Protein AF-A0A662XVG0-F1 (afdb_monomer_lite)

pLDDT: mean 86.92, std 12.16, range [47.16, 98.06]

Radius of gyration: 20.41 Å; chains: 1; bounding box: 54×26×43 Å

Structure (mmCIF, N/CA/C/O backbone):
data_AF-A0A662XVG0-F1
#
_entry.id   AF-A0A662XVG0-F1
#
loop_
_atom_site.group_PDB
_atom_site.id
_atom_site.type_symbol
_atom_site.label_atom_id
_atom_site.label_alt_id
_atom_site.label_comp_id
_atom_site.label_asym_id
_atom_site.label_entity_id
_atom_site.label_seq_id
_atom_site.pdbx_PDB_ins_code
_atom_site.Cartn_x
_atom_site.Cartn_y
_atom_site.Cartn_z
_atom_site.occupancy
_atom_site.B_iso_or_equiv
_atom_site.auth_seq_id
_atom_site.au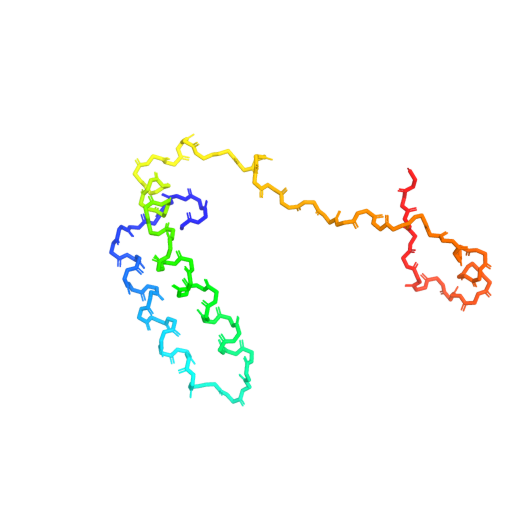th_comp_id
_atom_site.auth_asym_id
_atom_site.auth_atom_id
_atom_site.pdbx_PDB_model_num
ATOM 1 N N . MET A 1 1 ? -11.487 7.181 0.317 1.00 81.50 1 MET A N 1
ATOM 2 C CA . MET A 1 1 ? -11.376 5.804 0.900 1.00 81.50 1 MET A CA 1
ATOM 3 C C . MET A 1 1 ? -10.774 5.795 2.295 1.00 81.50 1 MET A C 1
ATOM 5 O O . MET A 1 1 ? -11.404 5.250 3.188 1.00 81.50 1 MET A O 1
ATOM 9 N N . GLU A 1 2 ? -9.580 6.352 2.519 1.00 85.88 2 GLU A N 1
ATOM 10 C CA . GLU A 1 2 ? -8.999 6.432 3.871 1.00 85.88 2 GLU A CA 1
ATOM 11 C C . GLU A 1 2 ? -9.885 7.252 4.825 1.00 85.88 2 GLU A C 1
ATOM 13 O O . GLU A 1 2 ? -10.123 6.838 5.942 1.00 85.88 2 GLU A O 1
ATOM 18 N N . THR A 1 3 ? -10.560 8.290 4.369 1.00 86.38 3 THR A N 1
ATOM 19 C CA . THR A 1 3 ? -11.546 9.046 5.162 1.00 86.38 3 THR A CA 1
ATOM 20 C C . THR A 1 3 ? -12.958 8.438 5.178 1.00 86.38 3 THR A C 1
ATOM 22 O O . THR A 1 3 ? -13.822 8.943 5.885 1.00 86.38 3 THR A O 1
ATOM 25 N N . GLY A 1 4 ? -13.211 7.350 4.434 1.00 90.12 4 GLY A N 1
ATOM 26 C CA . GLY A 1 4 ? -14.548 6.738 4.294 1.00 90.12 4 GLY A CA 1
ATOM 27 C C . GLY A 1 4 ? -15.535 7.517 3.408 1.00 90.12 4 GLY A C 1
ATOM 28 O O . GLY A 1 4 ? -16.696 7.157 3.314 1.00 90.12 4 GLY A O 1
ATOM 29 N N . ASP A 1 5 ? -15.072 8.558 2.724 1.00 92.50 5 ASP A N 1
ATOM 30 C CA . ASP A 1 5 ? -15.839 9.488 1.878 1.00 92.50 5 ASP A CA 1
ATOM 31 C C . ASP A 1 5 ? -16.004 9.062 0.408 1.00 92.50 5 ASP A C 1
ATOM 33 O O . ASP A 1 5 ? -16.440 9.859 -0.418 1.00 92.50 5 ASP A O 1
ATOM 37 N N . ALA A 1 6 ? -15.606 7.835 0.074 1.00 94.00 6 ALA A N 1
ATOM 38 C CA . ALA A 1 6 ? -15.617 7.327 -1.294 1.00 94.00 6 ALA A CA 1
ATOM 39 C C . ALA A 1 6 ? -16.988 6.762 -1.682 1.00 94.00 6 ALA A C 1
ATOM 41 O O . ALA A 1 6 ? -17.719 6.262 -0.832 1.00 94.00 6 ALA A O 1
ATOM 42 N N . GLU A 1 7 ? -17.298 6.745 -2.976 1.00 95.31 7 GLU A N 1
ATOM 43 C CA . GLU A 1 7 ? -18.474 6.036 -3.490 1.00 95.31 7 GLU A CA 1
ATOM 44 C C . GLU A 1 7 ? -18.139 4.564 -3.790 1.00 95.31 7 GLU A C 1
ATOM 46 O O . GLU A 1 7 ? -17.009 4.207 -4.131 1.00 95.31 7 GLU A O 1
ATOM 51 N N . LEU A 1 8 ? -19.127 3.665 -3.695 1.00 95.88 8 LEU A N 1
ATOM 52 C CA . LEU A 1 8 ? -18.911 2.227 -3.939 1.00 95.88 8 LEU A CA 1
ATOM 53 C C . LEU A 1 8 ? -18.411 1.929 -5.364 1.00 95.88 8 LEU A C 1
ATOM 55 O O . LEU A 1 8 ? -17.697 0.945 -5.586 1.00 95.88 8 LEU A O 1
ATOM 59 N N . GLU A 1 9 ? -18.769 2.785 -6.318 1.00 96.38 9 GLU A N 1
ATOM 60 C CA . GLU A 1 9 ? -18.368 2.721 -7.726 1.00 96.38 9 GLU A CA 1
ATOM 61 C C . GLU A 1 9 ? -16.890 3.090 -7.932 1.00 96.38 9 GLU A C 1
ATOM 63 O O . GLU A 1 9 ? -16.263 2.649 -8.897 1.00 96.38 9 GLU A O 1
ATOM 68 N N . GLU A 1 10 ? -16.275 3.798 -6.981 1.00 96.81 10 GLU A N 1
ATOM 69 C CA . GLU A 1 10 ? -14.851 4.133 -7.033 1.00 96.81 10 GLU A CA 1
ATOM 70 C C . GLU A 1 10 ? -13.954 2.920 -6.746 1.00 96.81 10 GLU A C 1
ATOM 72 O O . GLU A 1 10 ? -12.800 2.896 -7.169 1.00 96.81 10 GLU A O 1
ATOM 77 N N . ILE A 1 11 ? -14.463 1.869 -6.083 1.00 96.19 11 ILE A N 1
ATOM 78 C CA . ILE A 1 11 ? -13.703 0.625 -5.856 1.00 96.19 11 ILE A CA 1
ATOM 79 C C . ILE A 1 11 ? -13.305 -0.050 -7.183 1.00 96.19 11 ILE A C 1
ATOM 81 O O . ILE A 1 11 ? -12.111 -0.282 -7.388 1.00 96.19 11 ILE A O 1
ATOM 85 N N . PRO A 1 12 ? -14.243 -0.417 -8.083 1.00 96.44 12 PRO A N 1
ATOM 86 C CA . PRO A 1 12 ? -13.873 -0.992 -9.375 1.00 96.44 12 PRO A CA 1
ATOM 87 C C . PRO A 1 12 ? -13.120 0.004 -10.268 1.00 96.44 12 PRO A C 1
ATOM 89 O O . PRO A 1 12 ? -12.234 -0.421 -11.005 1.00 96.44 12 PRO A O 1
ATOM 92 N N . MET A 1 13 ? -13.398 1.308 -10.158 1.00 97.56 13 MET A N 1
ATOM 93 C CA . MET A 1 13 ? -12.652 2.347 -10.878 1.00 97.56 13 MET A CA 1
ATOM 94 C C . MET A 1 13 ? -11.167 2.362 -10.481 1.00 97.56 13 MET A C 1
ATOM 96 O O . MET A 1 13 ? -10.291 2.381 -11.341 1.00 97.56 13 MET A O 1
ATOM 100 N N . LEU A 1 14 ? -10.860 2.286 -9.182 1.00 96.69 14 LEU A N 1
ATOM 101 C CA . LEU A 1 14 ? -9.484 2.195 -8.685 1.00 96.69 14 LEU A CA 1
ATOM 102 C C . LEU A 1 14 ? -8.789 0.904 -9.121 1.00 96.69 14 LEU A C 1
ATOM 104 O O . LEU A 1 14 ? -7.596 0.925 -9.435 1.00 96.69 14 LEU A O 1
ATOM 108 N N . GLU A 1 15 ? -9.515 -0.216 -9.164 1.00 96.88 15 GLU A N 1
ATOM 109 C CA . GLU A 1 15 ? -8.971 -1.463 -9.705 1.00 96.88 15 GLU A CA 1
ATOM 110 C C . GLU A 1 15 ? -8.604 -1.302 -11.188 1.00 96.88 15 GLU A C 1
ATOM 112 O O . GLU A 1 15 ? -7.504 -1.683 -11.588 1.00 96.88 15 GLU A O 1
ATOM 117 N N . GLU A 1 16 ? -9.468 -0.679 -11.990 1.00 97.94 16 GLU A N 1
ATOM 118 C CA . GLU A 1 16 ? -9.196 -0.399 -13.402 1.00 97.94 16 GLU A CA 1
ATOM 119 C C . GLU A 1 16 ? -7.975 0.512 -13.583 1.00 97.94 16 GLU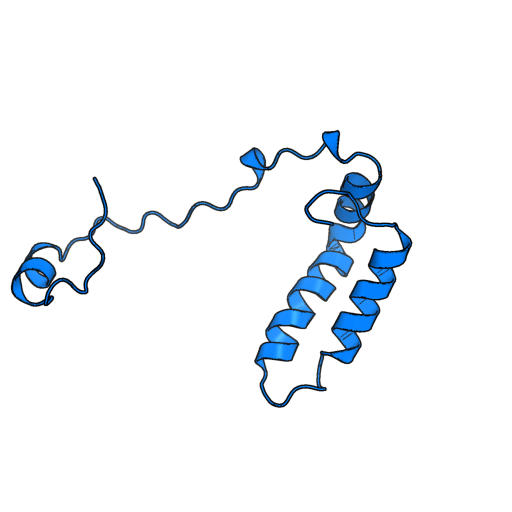 A C 1
ATOM 121 O O . GLU A 1 16 ? -7.050 0.154 -14.314 1.00 97.94 16 GLU A O 1
ATOM 126 N N . ILE A 1 17 ? -7.917 1.638 -12.864 1.00 97.81 17 ILE A N 1
ATOM 127 C CA . ILE A 1 17 ? -6.783 2.575 -12.913 1.00 97.81 17 ILE A CA 1
ATOM 128 C C . ILE A 1 17 ? -5.476 1.857 -12.557 1.00 97.81 17 ILE A C 1
ATOM 130 O O . ILE A 1 17 ? -4.465 2.028 -13.236 1.00 97.81 17 ILE A O 1
ATOM 134 N N . SER A 1 18 ? -5.483 1.001 -11.530 1.00 97.69 18 SER A N 1
ATOM 135 C CA . SER A 1 18 ? -4.282 0.255 -11.144 1.00 97.69 18 SER A CA 1
ATOM 136 C C . SER A 1 18 ? -3.775 -0.673 -12.258 1.00 97.69 18 SER A C 1
ATOM 138 O O . SER A 1 18 ? -2.567 -0.821 -12.423 1.00 97.69 18 SER A O 1
ATOM 140 N N . ARG A 1 19 ? -4.670 -1.254 -13.069 1.00 97.31 19 ARG A N 1
ATOM 141 C CA . ARG A 1 19 ? -4.308 -2.087 -14.231 1.00 97.31 19 ARG A CA 1
ATOM 142 C C . ARG A 1 19 ? -3.819 -1.267 -15.419 1.00 97.31 19 ARG A C 1
ATOM 144 O O . ARG A 1 19 ? -3.010 -1.758 -16.196 1.00 97.31 19 ARG A O 1
ATOM 151 N N . GLN A 1 20 ? -4.304 -0.037 -15.567 1.00 97.94 20 GLN A N 1
ATOM 152 C CA . GLN A 1 20 ? -3.799 0.890 -16.580 1.00 97.94 20 GLN A CA 1
ATOM 153 C C . GLN A 1 20 ? -2.382 1.371 -16.255 1.00 97.94 20 GLN A C 1
ATOM 155 O O . GLN A 1 20 ? -1.625 1.669 -17.169 1.00 97.94 20 GLN A O 1
ATOM 160 N N . ILE A 1 21 ? -2.012 1.444 -14.973 1.00 97.75 21 ILE A N 1
ATOM 161 C CA . ILE A 1 21 ? -0.645 1.779 -14.546 1.00 97.75 21 ILE A CA 1
ATOM 162 C C . ILE A 1 21 ? 0.293 0.581 -14.742 1.00 97.75 21 ILE A C 1
ATOM 164 O O . ILE A 1 21 ? 1.399 0.745 -15.258 1.00 97.75 21 ILE A O 1
ATOM 168 N N . GLU A 1 22 ? -0.152 -0.612 -14.342 1.00 97.12 22 GLU A N 1
ATOM 169 C CA . GLU A 1 22 ? 0.619 -1.853 -14.451 1.00 97.12 22 GLU A CA 1
ATOM 170 C C . GLU A 1 22 ? 1.107 -2.089 -15.890 1.00 97.12 22 GLU A C 1
ATOM 172 O O . GLU A 1 22 ? 0.320 -2.110 -16.836 1.00 97.12 22 GLU A O 1
ATOM 177 N N . GLY A 1 23 ? 2.419 -2.248 -16.070 1.00 95.81 23 GLY A N 1
ATOM 178 C CA . GLY A 1 23 ? 3.051 -2.503 -17.367 1.00 95.81 23 GLY A CA 1
ATOM 179 C C . GLY A 1 23 ? 3.091 -1.312 -18.333 1.00 95.81 23 GLY A C 1
ATOM 180 O O . GLY A 1 23 ? 3.622 -1.454 -19.435 1.00 95.81 23 GLY A O 1
ATOM 181 N N . HIS A 1 24 ? 2.584 -0.138 -17.940 1.00 97.25 24 HIS A N 1
ATOM 182 C CA . HIS A 1 24 ? 2.522 1.065 -18.785 1.00 97.25 24 HIS A CA 1
ATOM 183 C C . HIS A 1 24 ? 3.430 2.202 -18.289 1.00 97.25 24 HIS A C 1
ATOM 185 O O . HIS A 1 24 ? 3.330 3.343 -18.745 1.00 97.25 24 HIS A O 1
ATOM 191 N N . THR A 1 25 ? 4.356 1.904 -17.376 1.00 97.00 25 THR A N 1
ATOM 192 C CA . THR A 1 25 ? 5.356 2.854 -16.872 1.00 97.00 25 THR A CA 1
ATOM 193 C C . THR A 1 25 ? 6.780 2.432 -17.228 1.00 97.00 25 THR A C 1
ATOM 195 O O . THR A 1 25 ? 7.084 1.247 -17.296 1.00 97.00 25 THR A O 1
ATOM 198 N N . ILE A 1 26 ? 7.684 3.404 -17.399 1.00 97.62 26 ILE A N 1
ATOM 199 C CA . ILE A 1 26 ? 9.098 3.161 -17.761 1.00 97.62 26 ILE A CA 1
ATOM 200 C C . ILE A 1 26 ? 9.859 2.388 -16.670 1.00 97.62 26 ILE A C 1
ATOM 202 O O . ILE A 1 26 ? 10.771 1.621 -16.969 1.00 97.62 26 ILE A O 1
ATOM 206 N N . CYS A 1 27 ? 9.518 2.616 -15.401 1.00 97.44 27 CYS A N 1
ATOM 207 C CA . CYS A 1 27 ? 10.187 2.022 -14.247 1.00 97.44 27 CYS A CA 1
ATOM 208 C C . CYS A 1 27 ? 9.225 1.106 -13.487 1.00 97.44 27 CYS A C 1
ATOM 210 O O . CYS A 1 27 ? 8.053 1.441 -13.335 1.00 97.44 27 CYS A O 1
ATOM 212 N N . ALA A 1 28 ? 9.752 0.025 -12.907 1.00 97.06 28 ALA A N 1
ATOM 213 C CA . ALA A 1 28 ? 9.007 -0.939 -12.090 1.00 97.06 28 ALA A CA 1
ATOM 214 C C . ALA A 1 28 ? 8.350 -0.338 -10.828 1.00 97.06 28 ALA A C 1
ATOM 216 O O . ALA A 1 28 ? 7.597 -1.016 -10.135 1.00 97.06 28 ALA A O 1
ATOM 217 N N . LEU A 1 29 ? 8.614 0.935 -10.514 1.00 97.62 29 LEU A N 1
ATOM 218 C CA . LEU A 1 29 ? 7.916 1.650 -9.448 1.00 97.62 29 LEU A CA 1
ATOM 219 C C . LEU A 1 29 ? 6.405 1.750 -9.710 1.00 97.62 29 LEU A C 1
ATOM 221 O O . LEU A 1 29 ? 5.637 1.701 -8.753 1.00 97.62 29 LEU A O 1
ATOM 225 N N . GLY A 1 30 ? 5.973 1.855 -10.974 1.00 97.25 30 GLY A N 1
ATOM 226 C CA . GLY A 1 30 ? 4.545 1.873 -11.311 1.00 97.25 30 GLY A CA 1
ATOM 227 C C . GLY A 1 30 ? 3.851 0.571 -10.920 1.00 97.25 30 GLY A C 1
ATOM 228 O O . GLY A 1 30 ? 2.851 0.598 -10.206 1.00 97.25 30 GLY A O 1
ATOM 229 N N . ASP A 1 31 ? 4.449 -0.567 -11.273 1.00 97.44 31 ASP A N 1
ATOM 230 C CA . ASP A 1 31 ? 3.953 -1.893 -10.886 1.00 97.44 31 ASP A CA 1
ATOM 231 C C . ASP A 1 31 ? 3.986 -2.079 -9.361 1.00 97.44 31 ASP A C 1
ATOM 233 O O . ASP A 1 31 ? 3.016 -2.539 -8.755 1.00 97.44 31 ASP A O 1
ATOM 237 N N . ALA A 1 32 ? 5.073 -1.635 -8.716 1.00 97.50 32 ALA A N 1
ATOM 238 C CA . ALA A 1 32 ? 5.217 -1.678 -7.263 1.00 97.50 32 ALA A CA 1
ATOM 239 C C . ALA A 1 32 ? 4.157 -0.839 -6.527 1.00 97.50 32 ALA A C 1
ATOM 241 O O . ALA A 1 32 ? 3.816 -1.172 -5.394 1.00 97.50 32 ALA A O 1
ATOM 242 N N . ALA A 1 33 ? 3.628 0.221 -7.148 1.00 96.94 33 ALA A N 1
ATOM 243 C CA . ALA A 1 33 ? 2.529 1.022 -6.611 1.00 96.94 33 ALA A CA 1
ATOM 244 C C . ALA A 1 33 ? 1.144 0.425 -6.933 1.00 96.94 33 ALA A C 1
ATOM 246 O O . ALA A 1 33 ? 0.245 0.472 -6.093 1.00 96.94 33 ALA A O 1
ATOM 247 N N . ALA A 1 34 ? 0.970 -0.165 -8.119 1.00 97.88 34 ALA A N 1
ATOM 248 C CA . ALA A 1 34 ? -0.297 -0.739 -8.570 1.00 97.88 34 ALA A CA 1
ATOM 249 C C . ALA A 1 34 ? -0.656 -2.044 -7.842 1.00 97.88 34 ALA A C 1
ATOM 251 O O . ALA A 1 34 ? -1.789 -2.219 -7.382 1.00 97.88 34 ALA A O 1
ATOM 252 N N . TRP A 1 35 ? 0.302 -2.963 -7.692 1.00 98.06 35 TRP A N 1
ATOM 253 C CA . TRP A 1 35 ? 0.041 -4.287 -7.123 1.00 98.06 35 TRP A CA 1
ATOM 254 C C . TRP A 1 35 ? -0.462 -4.275 -5.670 1.00 98.06 35 TRP A C 1
ATOM 256 O O . TRP A 1 35 ? -1.367 -5.060 -5.369 1.00 98.06 35 TRP A O 1
ATOM 266 N N . PRO A 1 36 ? 0.029 -3.414 -4.755 1.00 97.62 36 PRO A N 1
ATOM 267 C CA . PRO A 1 36 ? -0.541 -3.297 -3.414 1.00 97.62 36 PRO A CA 1
ATOM 268 C C . PRO A 1 36 ? -2.025 -2.921 -3.422 1.00 97.62 36 PRO A C 1
ATOM 270 O O . PRO A 1 36 ? -2.799 -3.507 -2.666 1.00 97.62 36 PRO A O 1
ATOM 273 N N . VAL A 1 37 ? -2.442 -2.006 -4.303 1.00 96.88 37 VAL A N 1
ATOM 274 C CA . VAL A 1 37 ? -3.847 -1.583 -4.430 1.00 96.88 37 VAL A CA 1
ATOM 275 C C . VAL A 1 37 ? -4.707 -2.726 -4.970 1.00 96.88 37 VAL A C 1
ATOM 277 O O . VAL A 1 37 ? -5.744 -3.045 -4.387 1.00 96.88 37 VAL A O 1
ATOM 280 N N . GLN A 1 38 ? -4.244 -3.422 -6.013 1.00 97.75 38 GLN A N 1
ATOM 281 C CA . GLN A 1 38 ? -4.923 -4.616 -6.530 1.00 97.75 38 GLN A CA 1
ATOM 282 C C . GLN A 1 38 ? -5.050 -5.711 -5.458 1.00 97.75 38 GLN A C 1
ATOM 284 O O . GLN A 1 38 ? -6.101 -6.336 -5.308 1.00 97.75 38 GLN A O 1
ATOM 289 N N . GLY A 1 39 ? -3.990 -5.943 -4.678 1.00 97.56 39 GLY A N 1
ATOM 290 C CA . GLY A 1 39 ? -3.980 -6.899 -3.571 1.00 97.56 39 GLY A CA 1
ATOM 291 C C . GLY A 1 39 ? -4.959 -6.523 -2.456 1.00 97.56 39 GLY A C 1
ATOM 292 O O . GLY A 1 39 ? -5.700 -7.392 -1.979 1.00 97.56 39 GLY A O 1
ATOM 293 N N . LEU A 1 40 ? -4.994 -5.236 -2.091 1.00 96.56 40 LEU A N 1
ATOM 294 C CA . LEU A 1 40 ? -5.921 -4.663 -1.118 1.00 96.56 40 LEU A CA 1
ATOM 295 C C . LEU A 1 40 ? -7.368 -4.895 -1.554 1.00 96.56 40 LEU A C 1
ATOM 297 O O . LEU A 1 40 ? -8.136 -5.494 -0.806 1.00 96.56 40 LEU A O 1
ATOM 301 N N . ILE A 1 41 ? -7.721 -4.506 -2.780 1.00 97.00 41 ILE A N 1
ATOM 302 C CA . ILE A 1 41 ? -9.076 -4.686 -3.316 1.00 97.00 41 ILE A CA 1
ATOM 303 C C . ILE A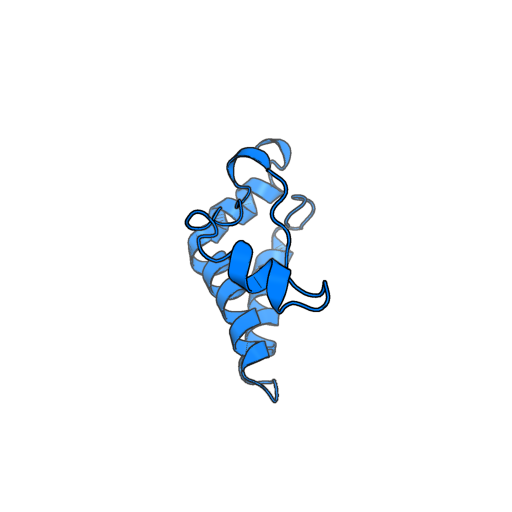 1 41 ? -9.420 -6.178 -3.386 1.00 97.00 41 ILE A C 1
ATOM 305 O O . ILE A 1 41 ? -10.475 -6.588 -2.907 1.00 97.00 41 ILE A O 1
ATOM 309 N N . ARG A 1 42 ? -8.513 -7.032 -3.878 1.00 97.19 42 ARG A N 1
ATOM 310 C CA . ARG A 1 42 ? -8.767 -8.475 -4.025 1.00 97.19 42 ARG A CA 1
ATOM 311 C C . ARG A 1 42 ? -9.077 -9.182 -2.706 1.00 97.19 42 ARG A C 1
ATOM 313 O O . ARG A 1 42 ? -9.860 -10.130 -2.697 1.00 97.19 42 ARG A O 1
ATOM 320 N N . LYS A 1 43 ? -8.415 -8.808 -1.608 1.00 97.50 43 LYS A N 1
ATOM 321 C CA . LYS A 1 43 ? -8.538 -9.515 -0.318 1.00 97.50 43 LYS A CA 1
ATOM 322 C C . LYS A 1 43 ? -9.418 -8.794 0.693 1.00 97.50 43 LYS A C 1
ATOM 324 O O . LYS A 1 43 ? -10.126 -9.450 1.452 1.00 97.50 43 LYS A O 1
ATOM 329 N N . PHE A 1 44 ? -9.416 -7.471 0.673 1.00 96.00 44 PHE A N 1
ATOM 330 C CA . PHE A 1 44 ? -10.029 -6.635 1.699 1.00 96.00 44 PHE A CA 1
ATOM 331 C C . PHE A 1 44 ? -11.158 -5.757 1.158 1.00 96.00 44 PHE A C 1
ATOM 333 O O . PHE A 1 44 ? -11.552 -4.810 1.830 1.00 96.00 44 PHE A O 1
ATOM 340 N N . ARG A 1 45 ? -11.749 -6.090 -0.002 1.00 96.44 45 ARG A N 1
ATOM 341 C CA . ARG A 1 45 ? -12.918 -5.370 -0.544 1.00 96.44 45 ARG A CA 1
ATOM 342 C C . ARG A 1 45 ? -14.001 -5.115 0.503 1.00 96.44 45 ARG A C 1
ATOM 344 O O . ARG A 1 45 ? -14.509 -4.009 0.591 1.00 96.44 45 ARG A O 1
ATOM 351 N N . HIS A 1 46 ? -14.318 -6.124 1.311 1.00 95.12 46 HIS A N 1
ATOM 352 C CA . HIS A 1 46 ? -15.319 -6.017 2.373 1.00 95.12 46 HIS A CA 1
ATOM 353 C C . HIS A 1 46 ? -14.989 -4.914 3.392 1.00 95.12 46 HIS A C 1
ATOM 355 O O . HIS A 1 46 ? -15.890 -4.202 3.806 1.00 95.12 46 HIS A O 1
ATOM 361 N N . LYS A 1 47 ? -13.708 -4.712 3.731 1.00 94.12 47 LYS A N 1
ATOM 362 C CA . LYS A 1 47 ? -13.271 -3.615 4.608 1.00 94.12 47 LYS A CA 1
ATOM 363 C C . LYS A 1 47 ? -13.367 -2.248 3.944 1.00 94.12 47 LYS A C 1
ATOM 365 O O . LYS A 1 47 ? -13.655 -1.275 4.627 1.00 94.12 47 LYS A O 1
ATOM 370 N N . LEU A 1 48 ? -13.143 -2.168 2.632 1.00 94.44 48 LEU A N 1
ATOM 371 C CA . LEU A 1 48 ? -13.345 -0.925 1.881 1.00 94.44 48 LEU A CA 1
ATOM 372 C C . LEU A 1 48 ? -14.826 -0.528 1.868 1.00 94.44 48 LEU A C 1
ATOM 374 O O . LEU A 1 48 ? -15.136 0.633 2.099 1.00 94.44 48 LEU A O 1
ATOM 378 N N . VAL A 1 49 ? -15.722 -1.498 1.654 1.00 95.62 49 VAL A N 1
ATOM 379 C CA . VAL A 1 49 ? -17.179 -1.290 1.695 1.00 95.62 49 VAL A CA 1
ATOM 380 C C . VAL A 1 49 ? -17.638 -0.886 3.095 1.00 95.62 49 VAL A C 1
ATOM 382 O O . VAL A 1 49 ? -18.280 0.145 3.235 1.00 95.62 49 VAL A O 1
ATOM 385 N N . GLU A 1 50 ? -17.235 -1.627 4.132 1.00 94.38 50 GLU A N 1
ATOM 386 C CA . GLU A 1 50 ? -17.546 -1.318 5.540 1.00 94.38 50 GLU A CA 1
ATOM 387 C C . GLU A 1 50 ? -17.144 0.114 5.907 1.00 94.38 50 GLU A C 1
ATOM 389 O O . GLU A 1 50 ? -17.904 0.830 6.547 1.00 94.38 50 GLU A O 1
ATOM 394 N N . ARG A 1 51 ? -15.976 0.565 5.437 1.00 93.06 51 ARG A N 1
ATOM 395 C CA . ARG A 1 51 ? -15.481 1.918 5.702 1.00 93.06 51 ARG A CA 1
ATOM 396 C C . ARG A 1 51 ? -16.256 3.017 4.972 1.00 93.06 51 ARG A C 1
ATOM 398 O O . ARG A 1 51 ? -16.285 4.140 5.460 1.00 93.06 51 ARG A O 1
ATOM 405 N N . ILE A 1 52 ? -16.819 2.713 3.805 1.00 94.75 52 ILE A N 1
ATOM 406 C CA . ILE A 1 52 ? -17.657 3.639 3.030 1.00 94.75 52 ILE A CA 1
ATOM 407 C C . ILE A 1 52 ? -19.064 3.721 3.636 1.00 94.75 52 ILE A C 1
ATOM 409 O O . ILE A 1 52 ? -19.617 4.805 3.779 1.00 94.75 52 ILE A O 1
ATOM 413 N N . GLU A 1 53 ? -19.644 2.578 4.004 1.00 94.75 53 GLU A N 1
ATOM 414 C CA . GLU A 1 53 ? -21.009 2.502 4.537 1.00 94.75 53 GLU A CA 1
ATOM 415 C C . GLU A 1 53 ? -21.100 2.967 5.996 1.00 94.75 53 GLU A C 1
ATOM 417 O O . GLU A 1 53 ? -22.077 3.610 6.379 1.00 94.75 53 GLU A O 1
ATOM 422 N N . ASP A 1 54 ? -20.079 2.674 6.804 1.00 93.38 54 ASP A N 1
ATOM 423 C CA . ASP A 1 54 ? -19.974 3.113 8.193 1.00 93.38 54 ASP A CA 1
ATOM 424 C C . ASP A 1 54 ? -18.572 3.677 8.491 1.00 93.38 54 ASP A C 1
ATOM 426 O O . ASP A 1 54 ? -17.729 3.004 9.099 1.00 93.38 54 ASP A O 1
ATOM 430 N N . PRO A 1 55 ? -18.306 4.944 8.124 1.00 87.81 55 PRO A N 1
ATOM 431 C CA . PRO A 1 55 ? -17.031 5.599 8.416 1.00 87.81 55 PRO A CA 1
ATOM 432 C C . PRO A 1 55 ? -16.719 5.678 9.917 1.00 87.81 55 PRO A C 1
ATOM 434 O O . PRO A 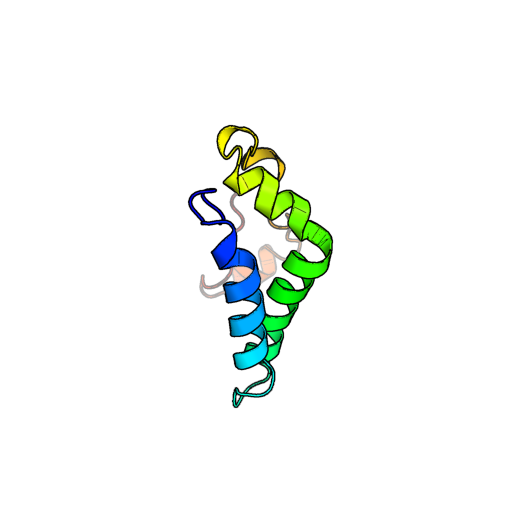1 55 ? -15.552 5.733 10.303 1.00 87.81 55 PRO A O 1
ATOM 437 N N . SER A 1 56 ? -17.749 5.670 10.774 1.00 87.31 56 SER A N 1
ATOM 438 C CA . SER A 1 56 ? -17.598 5.786 12.229 1.00 87.31 56 SER A CA 1
ATOM 439 C C . SER A 1 56 ? -17.043 4.519 12.884 1.00 87.31 56 SER A C 1
ATOM 441 O O . SER A 1 56 ? -16.476 4.583 13.976 1.00 87.31 56 SER A O 1
ATOM 443 N N . SER A 1 57 ? -17.172 3.374 12.207 1.00 86.81 57 SER A N 1
ATOM 444 C CA . SER A 1 57 ? -16.667 2.081 12.675 1.00 86.81 57 SER A CA 1
ATOM 445 C C . SER A 1 57 ? -15.140 2.005 12.726 1.00 86.81 57 SER A C 1
ATOM 447 O O . SER A 1 57 ? -14.584 1.214 13.495 1.00 86.81 57 SER A O 1
ATOM 449 N N . PHE A 1 58 ? -14.439 2.814 11.927 1.00 86.88 58 PHE A N 1
ATOM 450 C CA . PHE A 1 58 ? -12.990 2.741 11.836 1.00 86.88 58 PHE A CA 1
ATOM 451 C C . PHE A 1 58 ? -12.279 3.585 12.894 1.00 86.88 58 PHE A C 1
ATOM 453 O O . PHE A 1 58 ? -12.488 4.791 13.004 1.00 86.88 58 PHE A O 1
ATOM 460 N N . LYS A 1 59 ? -11.332 2.950 13.585 1.00 86.44 59 LYS A N 1
ATOM 461 C CA . LYS A 1 59 ? -10.459 3.567 14.584 1.00 86.44 59 LYS A CA 1
ATOM 462 C C . LYS A 1 59 ? -9.014 3.599 14.080 1.00 86.44 59 LYS A C 1
ATOM 464 O O . LYS A 1 59 ? -8.375 2.546 14.018 1.00 86.44 59 LYS A O 1
ATOM 469 N N . PRO A 1 60 ? -8.486 4.768 13.675 1.00 83.19 60 PRO A N 1
ATOM 470 C CA . PRO A 1 60 ? -7.117 4.895 13.171 1.00 83.19 60 PRO A CA 1
ATOM 471 C C . PRO A 1 60 ? -6.047 4.401 14.149 1.00 83.19 60 PRO A C 1
ATOM 473 O O . PRO A 1 60 ? -5.040 3.828 13.732 1.00 83.19 60 PRO A O 1
ATOM 476 N N . GLU A 1 61 ? -6.276 4.590 15.446 1.00 84.00 61 GLU A N 1
ATOM 477 C CA . GLU A 1 61 ? -5.366 4.210 16.523 1.00 84.00 61 GLU A CA 1
ATOM 478 C C . GLU A 1 61 ? -5.071 2.705 16.574 1.00 84.00 61 GLU A C 1
ATOM 480 O O . GLU A 1 61 ? -3.939 2.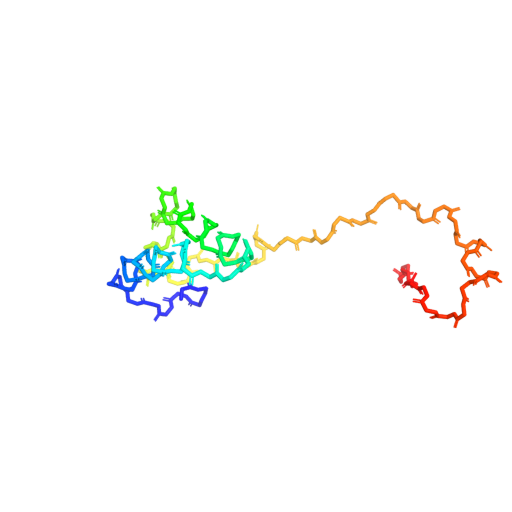320 16.863 1.00 84.00 61 GLU A O 1
ATOM 485 N N . ASP A 1 62 ? -6.039 1.859 16.217 1.00 83.50 62 ASP A N 1
ATOM 486 C CA . ASP A 1 62 ? -5.907 0.398 16.277 1.00 83.50 62 ASP A CA 1
ATOM 487 C C . ASP A 1 62 ? -5.031 -0.158 15.137 1.00 83.50 62 ASP A C 1
ATOM 489 O O . ASP A 1 62 ? -4.558 -1.297 15.188 1.00 83.50 62 ASP A O 1
ATOM 493 N N . HIS A 1 63 ? -4.804 0.643 14.092 1.00 77.94 63 HIS A N 1
ATOM 494 C CA . HIS A 1 63 ? -4.149 0.226 12.851 1.00 77.94 63 HIS A CA 1
ATOM 495 C C . HIS A 1 63 ? -2.907 1.052 12.498 1.00 77.94 63 HIS A C 1
ATOM 497 O O . HIS A 1 63 ? -2.298 0.835 11.446 1.00 77.94 63 HIS A O 1
ATOM 503 N N . ALA A 1 64 ? -2.502 1.976 13.370 1.00 78.00 64 ALA A N 1
ATOM 504 C CA . ALA A 1 64 ? -1.301 2.771 13.183 1.00 78.00 64 ALA A CA 1
ATOM 505 C C . ALA A 1 64 ? -0.047 1.881 13.243 1.00 78.00 64 ALA A C 1
ATOM 507 O O . ALA A 1 64 ? 0.284 1.300 14.278 1.00 78.00 64 ALA A O 1
ATOM 508 N N . GLN A 1 65 ? 0.686 1.789 12.130 1.00 77.44 65 GLN A N 1
ATOM 509 C CA . GLN A 1 65 ? 2.011 1.176 12.139 1.00 77.44 65 GLN A CA 1
ATOM 510 C C . GLN A 1 65 ? 2.993 2.111 12.84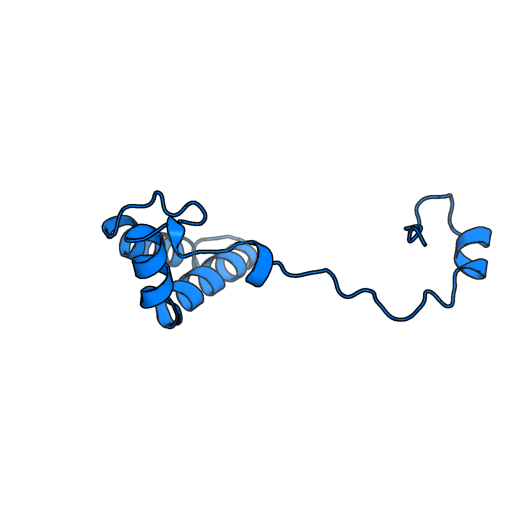2 1.00 77.44 65 GLN A C 1
ATOM 512 O O . GLN A 1 65 ? 3.263 3.217 12.377 1.00 77.44 65 GLN A O 1
ATOM 517 N N . THR A 1 66 ? 3.560 1.654 13.954 1.00 77.56 66 THR A N 1
ATOM 518 C CA . THR A 1 66 ? 4.715 2.308 14.563 1.00 77.56 66 THR A CA 1
ATOM 519 C C . THR A 1 66 ? 5.986 1.813 13.884 1.00 77.56 66 THR A C 1
ATOM 521 O O . THR A 1 66 ? 6.114 0.636 13.535 1.00 77.56 66 THR A O 1
ATOM 524 N N . ALA A 1 67 ? 6.938 2.721 13.662 1.00 76.94 67 ALA A N 1
ATOM 525 C CA . ALA A 1 67 ? 8.252 2.320 13.189 1.00 76.94 67 ALA A CA 1
ATOM 526 C C . ALA A 1 67 ? 8.863 1.333 14.191 1.00 76.94 67 ALA A C 1
ATOM 528 O O . ALA A 1 67 ? 8.747 1.512 15.406 1.00 76.94 67 ALA A O 1
ATOM 529 N N . TRP A 1 68 ? 9.530 0.295 13.685 1.00 76.12 68 TRP A N 1
ATOM 530 C CA . TRP A 1 68 ? 10.309 -0.581 14.549 1.00 76.12 68 TRP A CA 1
ATOM 531 C C . TRP A 1 68 ? 11.322 0.267 15.325 1.00 76.12 68 TRP A C 1
ATOM 533 O O . TRP A 1 68 ? 12.144 0.951 14.719 1.00 76.12 68 TRP A O 1
ATOM 543 N N . ALA A 1 69 ? 11.280 0.204 16.659 1.00 69.50 69 ALA A N 1
ATOM 544 C CA . ALA A 1 69 ? 12.152 0.989 17.538 1.00 69.50 69 ALA A CA 1
ATOM 545 C C . ALA A 1 69 ? 13.651 0.636 17.409 1.00 69.50 69 ALA A C 1
ATOM 547 O O . ALA A 1 69 ? 14.495 1.265 18.046 1.00 69.50 69 ALA A O 1
ATOM 548 N N . GLY A 1 70 ? 13.992 -0.362 16.587 1.00 67.81 70 GLY A N 1
ATOM 549 C CA . GLY A 1 70 ? 15.353 -0.843 16.414 1.00 67.81 70 GLY A CA 1
ATOM 550 C C . GLY A 1 70 ? 15.845 -1.668 17.604 1.00 67.81 70 GLY A C 1
ATOM 551 O O . GLY A 1 70 ? 15.201 -1.780 18.647 1.00 67.81 70 GLY A O 1
ATOM 552 N N . ALA A 1 71 ? 17.027 -2.261 17.450 1.00 69.19 71 ALA A N 1
ATOM 553 C CA . ALA A 1 71 ? 17.850 -2.593 18.608 1.00 69.19 71 ALA A CA 1
ATOM 554 C C . ALA A 1 71 ? 18.435 -1.286 19.185 1.00 69.19 71 ALA A C 1
ATOM 556 O O . ALA A 1 71 ? 18.632 -0.342 18.415 1.00 69.19 71 ALA A O 1
ATOM 557 N N . PRO A 1 72 ? 18.771 -1.220 20.491 1.00 69.69 72 PRO A N 1
ATOM 558 C CA . PRO A 1 72 ? 19.437 -0.052 21.065 1.00 69.69 72 PRO A CA 1
ATOM 559 C C . PRO A 1 72 ? 20.631 0.359 20.201 1.00 69.69 72 PRO A C 1
ATOM 561 O O . PRO A 1 72 ? 21.402 -0.508 19.783 1.00 69.69 72 PRO A O 1
ATOM 564 N N . PHE A 1 73 ? 20.784 1.653 19.918 1.00 70.75 73 PHE A N 1
ATOM 565 C CA . PHE A 1 73 ? 21.852 2.155 19.056 1.00 70.75 73 PHE A CA 1
ATOM 566 C C . PHE A 1 73 ? 23.223 1.940 19.717 1.00 70.75 73 PHE A C 1
ATOM 568 O O . PHE A 1 73 ? 23.683 2.733 20.535 1.00 70.75 73 PHE A O 1
ATOM 575 N N . LYS A 1 74 ? 23.880 0.815 19.408 1.00 72.06 74 LYS A N 1
ATOM 576 C CA . LYS A 1 74 ? 25.122 0.393 20.086 1.00 72.06 74 LYS A CA 1
ATOM 577 C C . LYS A 1 74 ? 26.365 1.173 19.645 1.00 72.06 74 LYS A C 1
ATOM 579 O O . LYS A 1 74 ? 27.414 1.035 20.264 1.00 72.06 74 LYS A O 1
ATOM 584 N N . ASN A 1 75 ? 26.274 1.968 18.582 1.00 74.00 75 ASN A N 1
ATOM 585 C CA . ASN A 1 75 ? 27.387 2.700 17.973 1.00 74.00 75 ASN A CA 1
ATOM 586 C C . ASN A 1 75 ? 27.289 4.224 18.161 1.00 74.00 75 ASN A C 1
ATOM 588 O O . ASN A 1 75 ? 27.922 4.959 17.402 1.00 74.00 75 ASN A O 1
ATOM 592 N N . GLN A 1 76 ? 26.568 4.695 19.189 1.00 75.81 76 GLN A N 1
ATOM 593 C CA . GLN A 1 76 ? 26.436 6.127 19.500 1.00 75.81 76 GLN A CA 1
ATOM 594 C C . GLN A 1 76 ? 27.798 6.829 19.566 1.00 75.81 76 GLN A C 1
ATOM 596 O O . GLN A 1 76 ? 28.016 7.804 18.860 1.00 75.81 76 GLN A O 1
ATOM 601 N N . GLY A 1 77 ? 28.770 6.252 20.281 1.00 75.06 77 GLY A N 1
ATOM 602 C CA . GLY A 1 77 ? 30.106 6.846 20.404 1.00 75.06 77 GLY A CA 1
ATOM 603 C C . GLY A 1 77 ? 30.932 6.887 19.107 1.00 75.06 77 GLY A C 1
ATOM 604 O O . GLY A 1 77 ? 31.820 7.726 18.981 1.00 75.06 77 GLY A O 1
ATOM 605 N N . TRP A 1 78 ? 30.662 6.012 18.129 1.00 78.31 78 TRP A N 1
ATOM 606 C CA . TRP A 1 78 ? 31.292 6.106 16.803 1.00 78.31 78 TRP A CA 1
ATOM 607 C C . TRP A 1 78 ? 30.651 7.235 15.992 1.00 78.31 78 TRP A C 1
ATOM 609 O O . TRP A 1 78 ? 31.353 8.042 15.391 1.00 78.31 78 TRP A O 1
ATOM 619 N N . VAL A 1 79 ? 29.322 7.332 16.031 1.00 74.31 79 VAL A N 1
ATOM 620 C CA . VAL A 1 79 ? 28.571 8.391 15.353 1.00 74.31 79 VAL A CA 1
ATOM 621 C C . VAL A 1 79 ? 28.899 9.765 15.917 1.00 74.31 79 VAL A C 1
ATOM 623 O O . VAL A 1 79 ? 29.194 10.661 15.142 1.00 74.31 79 VAL A O 1
ATOM 626 N N . ASP A 1 80 ? 28.963 9.931 17.233 1.00 78.31 80 ASP A N 1
ATOM 627 C CA . ASP A 1 80 ? 29.307 11.224 17.838 1.00 78.31 80 ASP A CA 1
ATOM 628 C C . ASP A 1 80 ? 30.716 11.698 17.440 1.00 78.31 80 ASP A C 1
ATOM 630 O O . ASP A 1 80 ? 30.990 12.896 17.405 1.00 78.31 80 ASP A O 1
ATOM 634 N N . LYS A 1 81 ? 31.618 10.758 17.128 1.00 80.25 81 LYS A N 1
ATOM 635 C CA . LYS A 1 81 ? 33.000 11.045 16.732 1.00 80.25 81 LYS A CA 1
ATOM 636 C C . LYS A 1 81 ? 33.159 11.334 15.237 1.00 80.25 81 LYS A C 1
ATOM 638 O O . LYS A 1 81 ? 34.050 12.098 14.872 1.00 80.25 81 LYS A O 1
ATOM 643 N N . PHE A 1 82 ? 32.371 10.681 14.385 1.00 79.94 82 PHE A N 1
ATOM 644 C CA . PHE A 1 82 ? 32.593 10.676 12.933 1.00 79.94 82 PHE A CA 1
ATOM 645 C C . PHE A 1 82 ? 31.427 11.218 12.107 1.00 79.94 82 PHE A C 1
ATOM 647 O O . PHE A 1 82 ? 31.633 11.541 10.940 1.00 79.94 82 PHE A O 1
ATOM 654 N N . ALA A 1 83 ? 30.227 11.333 12.672 1.00 74.06 83 ALA A N 1
ATOM 655 C CA . ALA A 1 83 ? 29.126 12.002 12.006 1.00 74.06 83 ALA A CA 1
ATOM 656 C C . ALA A 1 83 ? 29.251 13.509 12.223 1.00 74.06 83 ALA A C 1
ATOM 658 O O . ALA A 1 83 ? 29.247 14.013 13.343 1.00 74.06 83 ALA A O 1
ATOM 659 N N . ASP A 1 84 ? 29.293 14.234 11.120 1.00 74.00 84 ASP A N 1
ATOM 660 C CA . ASP A 1 84 ? 29.256 15.692 10.989 1.00 74.00 84 ASP A CA 1
ATOM 661 C C . ASP A 1 84 ? 27.906 16.321 11.405 1.00 74.00 84 ASP A C 1
ATOM 663 O O . ASP A 1 84 ? 27.514 17.377 10.914 1.00 74.00 84 ASP A O 1
ATOM 667 N N . GLY A 1 85 ? 27.164 15.670 12.305 1.00 68.75 85 GLY A N 1
ATOM 668 C CA . GLY A 1 85 ? 25.811 16.062 12.697 1.00 68.75 85 GLY A CA 1
ATOM 669 C C . GLY A 1 85 ? 24.706 15.596 11.743 1.00 68.75 85 GLY A C 1
ATOM 670 O O . GLY A 1 85 ? 23.540 15.836 12.043 1.00 68.75 85 GLY A O 1
ATOM 671 N N . SER A 1 86 ? 25.032 14.897 10.649 1.00 68.31 86 SER A N 1
ATOM 672 C CA . SER A 1 86 ? 24.041 14.331 9.714 1.00 68.31 86 SER A CA 1
ATOM 673 C C . SER A 1 86 ? 23.350 13.057 10.214 1.00 68.31 86 SER A C 1
ATOM 675 O O . SER A 1 86 ? 22.327 12.645 9.665 1.00 68.31 86 SER A O 1
ATOM 677 N N . ALA A 1 87 ? 23.890 12.416 11.252 1.00 67.88 87 ALA A N 1
ATOM 678 C CA . ALA A 1 87 ? 23.335 11.175 11.768 1.00 67.88 87 ALA A CA 1
ATOM 679 C C . ALA A 1 87 ? 22.101 11.408 12.651 1.00 67.88 87 ALA A C 1
ATOM 681 O O . ALA A 1 87 ? 22.056 12.318 13.482 1.00 67.88 87 ALA A O 1
ATOM 682 N N . TYR A 1 88 ? 21.121 10.518 12.494 1.00 68.56 88 TYR A N 1
ATOM 683 C CA . TYR A 1 88 ? 19.909 10.475 13.302 1.00 68.56 88 TYR A CA 1
ATOM 684 C C . TYR A 1 88 ? 20.246 10.336 14.793 1.00 68.56 88 TYR A C 1
ATOM 686 O O . TYR A 1 88 ? 20.906 9.382 15.205 1.00 68.56 88 TYR A O 1
ATOM 694 N N . LYS A 1 89 ? 19.762 11.280 15.604 1.00 64.06 89 LYS A N 1
ATOM 695 C CA . LYS A 1 89 ? 19.788 11.198 17.066 1.00 64.06 89 LYS A CA 1
ATOM 696 C C . LYS A 1 89 ? 18.429 10.686 17.523 1.00 64.06 89 LYS A C 1
ATOM 698 O O . LYS A 1 89 ? 17.434 11.394 17.391 1.00 64.06 89 LYS A O 1
ATOM 703 N N . ALA A 1 90 ? 18.381 9.456 18.026 1.00 57.31 90 ALA A N 1
ATOM 704 C CA . ALA A 1 90 ? 17.182 8.966 18.690 1.00 57.31 90 ALA A CA 1
ATOM 705 C C . ALA A 1 90 ? 16.951 9.818 19.948 1.00 57.31 90 ALA A C 1
ATOM 707 O O . ALA A 1 90 ? 17.845 9.923 20.789 1.00 57.31 90 ALA A O 1
ATOM 708 N N . ASN A 1 91 ? 15.783 10.450 20.065 1.00 54.53 91 ASN A N 1
ATOM 709 C CA . ASN A 1 91 ? 15.386 11.090 21.316 1.00 54.53 91 ASN A CA 1
ATOM 710 C C . ASN A 1 91 ? 15.060 9.977 22.319 1.00 54.53 91 ASN A C 1
ATOM 712 O O . ASN A 1 91 ? 14.229 9.118 22.019 1.00 54.53 91 ASN A O 1
ATOM 716 N N . ALA A 1 92 ? 15.778 9.973 23.442 1.00 47.16 92 ALA A N 1
ATOM 717 C CA . ALA A 1 92 ? 15.549 9.068 24.566 1.00 47.16 92 ALA A CA 1
ATOM 718 C C . ALA A 1 92 ? 14.220 9.364 25.271 1.00 47.16 92 ALA A C 1
ATOM 720 O O . ALA A 1 92 ? 13.835 10.556 25.315 1.00 47.16 92 ALA A O 1
#

Foldseek 3Di:
DLQLQDDLVVLVVLLVVLVVQPPVDPDCVSVVVSVVSNVCCVPPVVVSVCCNVCVPPDDVVVVDDDDDPDDPPPCPVVCVVPPPPPDDDDDD

Sequence (92 aa):
METGDAELEEIPMLEEISRQIEGHTICALGDAAAWPVQGLIRKFRHKLVERIEDPSSFKPEDHAQTAWAGAPFKNQGWVDKFADGSAYKANA

Secondary structure (DSSP, 8-state):
-TTS---TTHHHHHHHHHHHHTT-SSSTHHHHHHHHHHHHHHHHHHHHHHHHH-GGG--GGGG-PPPP--S--TTHHHHHHH--S-S-----